Protein AF-A0A497FJN0-F1 (afdb_monomer_lite)

Foldseek 3Di:
DPPPPPPPDPDCLVVQLVVQCVVQVVPDDDDPVVSVVVSVVVSVVCCVVVCVLVVLLVVLLVVLCVVLVVADCVCVVVLSVLLSQLVCCCVPVVDQSVVSLVVSCVVVVPDPPHSSNSSNVSSSVVSVVVVVVVVVVPPDD

Radius of gyration: 19.86 Å; chains: 1; bounding box: 45×50×52 Å

Sequence (141 aa):
MAGRRKVYGSSSVPRYKAKMYDYLSRGGRIPMVLATEVVDAMGEAWGAGFFSYKDDRDDAIAKAFEDVKDVPHIYSGLAKALLMRIMKLVKRRGMTYEEAYNTVVTELDLPTGDPVRRLLASAVDKLRSTVKERGSSGSKG

pLDDT: mean 76.85, std 15.79, range [32.25, 93.38]

Secondary structure (DSSP, 8-state):
---------S--HHHHHHHHHHHHHTSS---HHHHHHHHHHHHHHHHHHHHHHHHHHHHHHHHHHHH-TTS-GGGHHHHHHHHHHHHHHHHHH---HHHHHHHHHHHTT--TT-HHHHHHHHHHHHHHHHHHHHHHTT---

Structure (mmCIF, N/CA/C/O backbone):
data_AF-A0A497FJN0-F1
#
_entry.id   AF-A0A497FJN0-F1
#
loop_
_atom_site.group_PDB
_atom_site.id
_atom_site.type_symbol
_atom_site.label_atom_id
_atom_site.label_alt_id
_atom_site.label_comp_id
_atom_site.label_asym_id
_atom_site.label_entity_id
_atom_site.label_seq_id
_atom_site.pdbx_PDB_ins_code
_atom_site.Cartn_x
_atom_site.Cartn_y
_atom_site.Cartn_z
_atom_site.occupancy
_atom_site.B_iso_or_equiv
_atom_site.auth_seq_id
_atom_site.auth_comp_id
_atom_site.auth_asym_id
_atom_site.auth_atom_id
_atom_site.pdbx_PDB_model_num
ATOM 1 N N . MET A 1 1 ? 3.694 -37.034 -19.943 1.00 39.38 1 MET A N 1
ATOM 2 C CA . MET A 1 1 ? 3.539 -35.569 -20.108 1.00 39.38 1 MET A CA 1
ATOM 3 C C . MET A 1 1 ? 3.833 -34.894 -18.774 1.00 39.38 1 MET A C 1
ATOM 5 O O . MET A 1 1 ? 2.938 -34.744 -17.954 1.00 39.38 1 MET A O 1
ATOM 9 N N . ALA A 1 2 ? 5.102 -34.573 -18.508 1.00 39.97 2 ALA A N 1
ATOM 10 C CA . ALA A 1 2 ? 5.497 -33.892 -17.278 1.00 39.97 2 ALA A CA 1
ATOM 11 C C . ALA A 1 2 ? 4.977 -32.448 -17.324 1.00 39.97 2 ALA A C 1
ATOM 13 O O . ALA A 1 2 ? 5.541 -31.584 -17.996 1.00 39.97 2 ALA A O 1
ATOM 14 N N . GLY A 1 3 ? 3.846 -32.211 -16.660 1.00 43.06 3 GLY A N 1
ATOM 15 C CA . GLY A 1 3 ? 3.284 -30.882 -16.489 1.00 43.06 3 GLY A CA 1
ATOM 16 C C . GLY A 1 3 ? 4.303 -29.997 -15.784 1.00 43.06 3 GLY A C 1
ATOM 17 O O . GLY A 1 3 ? 4.572 -30.179 -14.598 1.00 43.06 3 GLY A O 1
ATOM 18 N N . ARG A 1 4 ? 4.870 -29.033 -16.517 1.00 47.66 4 ARG A N 1
ATOM 19 C CA . ARG A 1 4 ? 5.622 -27.913 -15.947 1.00 47.66 4 ARG A CA 1
ATOM 20 C C . ARG A 1 4 ? 4.686 -27.157 -15.002 1.00 47.66 4 ARG A C 1
ATOM 22 O O . ARG A 1 4 ? 4.030 -26.201 -15.415 1.00 47.66 4 ARG A O 1
ATOM 29 N N . ARG A 1 5 ? 4.612 -27.567 -13.732 1.00 47.09 5 ARG A N 1
ATOM 30 C CA . ARG A 1 5 ? 4.126 -26.705 -12.653 1.00 47.09 5 ARG A CA 1
ATOM 31 C C . ARG A 1 5 ? 5.036 -25.481 -12.675 1.00 47.09 5 ARG A C 1
ATOM 33 O O . ARG A 1 5 ? 6.187 -25.557 -12.258 1.00 47.09 5 ARG A O 1
ATOM 40 N N . LYS A 1 6 ? 4.557 -24.375 -13.254 1.00 48.12 6 LYS A N 1
ATOM 41 C CA . LYS A 1 6 ? 5.250 -23.086 -13.194 1.00 48.12 6 LYS A CA 1
ATOM 42 C C . LYS A 1 6 ? 5.324 -22.707 -11.719 1.00 48.12 6 LYS A C 1
ATOM 44 O O . LYS A 1 6 ? 4.348 -22.223 -11.159 1.00 48.12 6 LYS A O 1
ATOM 49 N N . VAL A 1 7 ? 6.467 -22.961 -11.093 1.00 47.28 7 VAL A N 1
ATOM 50 C CA . VAL A 1 7 ? 6.788 -22.413 -9.780 1.00 47.28 7 VAL A CA 1
ATOM 51 C C . VAL A 1 7 ? 6.848 -20.900 -9.968 1.00 47.28 7 VAL A C 1
ATOM 53 O O . VAL A 1 7 ? 7.709 -20.379 -10.679 1.00 47.28 7 VAL A O 1
ATOM 56 N N . TYR A 1 8 ? 5.864 -20.187 -9.426 1.00 45.34 8 TYR A N 1
ATOM 57 C CA . TYR A 1 8 ? 5.888 -18.730 -9.381 1.00 45.34 8 TYR A 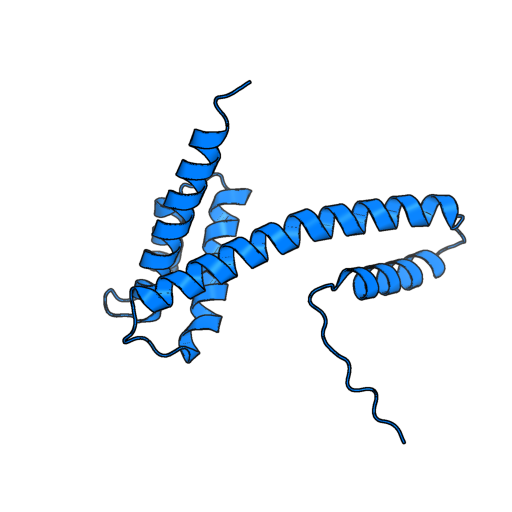CA 1
ATOM 58 C C . TYR A 1 8 ? 6.899 -18.330 -8.302 1.00 45.34 8 TYR A C 1
ATOM 60 O O . TYR A 1 8 ? 6.544 -18.175 -7.141 1.00 45.34 8 TYR A O 1
ATOM 68 N N . GLY A 1 9 ? 8.176 -18.238 -8.678 1.00 53.69 9 GLY A N 1
ATOM 69 C CA . GLY A 1 9 ? 9.204 -17.659 -7.817 1.00 53.69 9 GLY A CA 1
ATOM 70 C C . GLY A 1 9 ? 8.933 -16.175 -7.550 1.00 53.69 9 GLY A C 1
ATOM 71 O O . GLY A 1 9 ? 8.253 -15.509 -8.334 1.00 53.69 9 GLY A O 1
ATOM 72 N N . SER A 1 10 ? 9.487 -15.647 -6.457 1.00 53.38 10 SER A N 1
ATOM 73 C CA . SER A 1 10 ? 9.379 -14.231 -6.068 1.00 53.38 10 SER A CA 1
ATOM 74 C C . SER A 1 10 ? 9.966 -13.264 -7.104 1.00 53.38 10 SER A C 1
ATOM 76 O O . SER A 1 10 ? 9.599 -12.091 -7.118 1.00 53.38 10 SER A O 1
ATOM 78 N N . SER A 1 11 ? 10.835 -13.749 -7.995 1.00 57.25 11 SER A N 1
ATOM 79 C CA . SER A 1 11 ? 11.476 -12.944 -9.030 1.00 57.25 11 SER A CA 1
ATOM 80 C C . SER A 1 11 ? 10.715 -12.989 -10.358 1.00 57.25 11 SER A C 1
ATOM 82 O O . SER A 1 11 ? 10.665 -14.012 -11.044 1.00 57.25 11 SER A O 1
ATOM 84 N N . SER A 1 12 ? 10.153 -11.849 -10.765 1.00 63.34 12 SER A N 1
ATOM 85 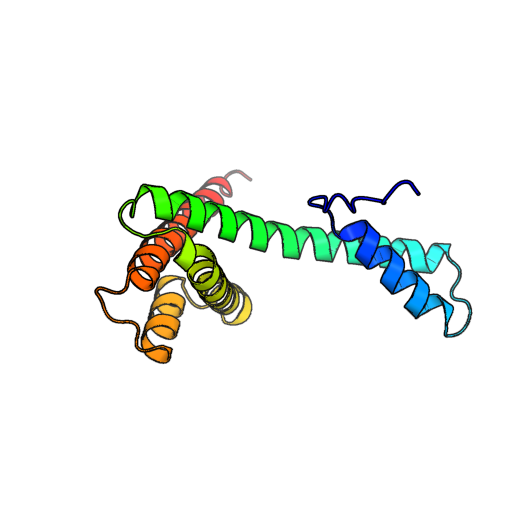C CA . SER A 1 12 ? 9.628 -11.630 -12.123 1.00 63.34 12 SER A CA 1
ATOM 86 C C . SER A 1 12 ? 10.653 -11.038 -13.091 1.00 63.34 12 SER A C 1
ATOM 88 O O . SER A 1 12 ? 10.328 -10.860 -14.266 1.00 63.34 12 SER A O 1
ATOM 90 N N . VAL A 1 13 ? 11.895 -10.817 -12.644 1.00 66.19 13 VAL A N 1
ATOM 91 C CA . VAL A 1 13 ? 12.999 -10.321 -13.482 1.00 66.19 13 VAL A CA 1
ATOM 92 C C . VAL A 1 13 ? 13.211 -11.200 -14.726 1.00 66.19 13 VAL A C 1
ATOM 94 O O . VAL A 1 13 ? 13.237 -10.645 -15.824 1.00 66.19 13 VAL A O 1
ATOM 97 N N . PRO A 1 14 ? 13.231 -12.550 -14.646 1.00 68.62 14 PRO A N 1
ATOM 98 C CA . PRO A 1 14 ? 13.397 -13.388 -15.839 1.00 68.62 14 PRO A CA 1
ATOM 99 C C . PRO A 1 14 ? 12.270 -13.217 -16.868 1.00 68.62 14 PRO A C 1
ATOM 101 O O . PRO A 1 14 ? 12.509 -13.249 -18.073 1.00 68.62 14 PRO A O 1
ATOM 104 N N . ARG A 1 15 ? 11.030 -12.994 -16.407 1.00 68.56 15 ARG A N 1
ATOM 105 C CA . ARG A 1 15 ? 9.870 -12.775 -17.291 1.00 68.56 15 ARG A CA 1
ATOM 106 C C . ARG A 1 15 ? 9.938 -11.413 -17.975 1.00 68.56 15 ARG A C 1
ATOM 108 O O . ARG A 1 15 ? 9.576 -11.301 -19.142 1.00 68.56 15 ARG A O 1
ATOM 115 N N . TYR A 1 16 ? 10.395 -10.396 -17.249 1.00 67.62 16 TYR A N 1
ATOM 116 C CA . TYR A 1 16 ? 10.559 -9.052 -17.787 1.00 67.62 16 TYR A CA 1
ATOM 117 C C . TYR A 1 16 ? 11.665 -9.011 -18.849 1.00 67.62 16 TYR A C 1
ATOM 119 O O . TYR A 1 16 ? 11.425 -8.533 -19.956 1.00 67.62 16 TYR A O 1
ATOM 127 N N . LYS A 1 17 ? 12.823 -9.624 -18.562 1.00 67.94 17 LYS A N 1
ATOM 128 C CA . LYS A 1 17 ? 13.941 -9.757 -19.511 1.00 67.94 17 LYS A CA 1
ATOM 129 C C . LYS A 1 17 ? 13.524 -10.469 -20.800 1.00 67.94 17 LYS A C 1
ATOM 131 O O . LYS A 1 17 ? 13.784 -9.965 -21.888 1.00 67.94 17 LYS A O 1
ATOM 136 N N . ALA A 1 18 ? 12.794 -11.582 -20.687 1.00 72.81 18 ALA A N 1
ATOM 137 C CA . ALA A 1 18 ? 12.280 -12.306 -21.851 1.00 72.81 18 ALA A CA 1
ATOM 138 C C . ALA A 1 18 ? 11.339 -11.448 -22.720 1.00 72.81 18 ALA A C 1
ATOM 140 O O . ALA A 1 18 ? 11.429 -11.483 -23.945 1.00 72.81 18 ALA A O 1
ATOM 141 N N . LYS A 1 19 ? 10.465 -10.640 -22.100 1.00 72.31 19 LYS A N 1
ATOM 142 C CA . LYS A 1 19 ? 9.552 -9.740 -22.823 1.00 72.31 19 LYS A CA 1
ATOM 143 C C . LYS A 1 19 ? 10.294 -8.602 -23.531 1.00 72.31 19 LYS A 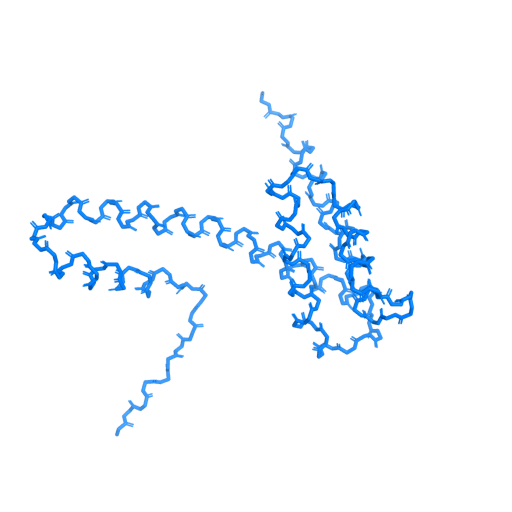C 1
ATOM 145 O O . LYS A 1 19 ? 9.938 -8.255 -24.652 1.00 72.31 19 LYS A O 1
ATOM 150 N N . MET A 1 20 ? 11.304 -8.017 -22.887 1.00 67.50 20 MET A N 1
ATOM 151 C CA . MET A 1 20 ? 12.108 -6.941 -23.482 1.00 67.50 20 MET A CA 1
ATOM 152 C C . MET A 1 20 ? 12.948 -7.434 -24.659 1.00 67.50 20 MET A C 1
ATOM 154 O O . MET A 1 20 ? 13.032 -6.746 -25.671 1.00 67.50 20 MET A O 1
ATOM 158 N N . TYR A 1 21 ? 13.485 -8.651 -24.573 1.00 66.75 21 TYR A N 1
ATOM 159 C CA . TYR A 1 21 ? 14.196 -9.283 -25.682 1.00 66.75 21 TYR A CA 1
ATOM 160 C C . TYR A 1 21 ? 13.307 -9.470 -26.924 1.00 66.75 21 TYR A C 1
ATOM 162 O O . TYR A 1 21 ? 13.691 -9.084 -28.028 1.00 66.75 21 TYR A O 1
ATOM 170 N N . ASP A 1 22 ? 12.098 -10.011 -26.752 1.00 68.50 22 ASP A N 1
ATOM 171 C CA . ASP A 1 22 ? 11.153 -10.213 -27.863 1.00 68.50 22 ASP A CA 1
ATOM 172 C C . ASP A 1 22 ? 10.707 -8.871 -28.481 1.00 68.50 22 ASP A C 1
ATOM 174 O O . ASP A 1 22 ? 10.541 -8.746 -29.691 1.00 68.50 22 ASP A O 1
ATOM 178 N N . TYR A 1 23 ? 10.588 -7.822 -27.662 1.00 67.69 23 TYR A N 1
ATOM 179 C CA . TYR A 1 23 ? 10.254 -6.479 -28.136 1.00 67.69 23 TYR A CA 1
ATOM 180 C C . TYR A 1 23 ? 11.392 -5.829 -28.944 1.00 67.69 23 TYR A C 1
ATOM 182 O O . TYR A 1 23 ? 11.152 -5.305 -30.031 1.00 67.69 23 TYR A O 1
ATOM 190 N N . LEU A 1 24 ? 12.633 -5.888 -28.450 1.00 62.16 24 LEU A N 1
ATOM 191 C CA . LEU A 1 24 ? 13.796 -5.248 -29.082 1.00 62.16 24 LEU A CA 1
ATOM 192 C C . LEU A 1 24 ? 14.295 -5.997 -30.329 1.00 62.16 24 LEU A C 1
ATOM 194 O O . LEU A 1 24 ? 14.838 -5.383 -31.244 1.00 62.16 24 LEU A O 1
ATOM 198 N N . SER A 1 25 ? 14.084 -7.312 -30.406 1.00 61.00 25 SER A N 1
ATOM 199 C CA . SER A 1 25 ? 14.509 -8.133 -31.550 1.00 61.00 25 SER A CA 1
ATOM 200 C C . SER A 1 25 ? 13.630 -7.978 -32.802 1.00 61.00 25 SER A C 1
ATOM 202 O O . SER A 1 25 ? 14.077 -8.315 -33.899 1.00 61.00 25 SER A O 1
ATOM 204 N N . ARG A 1 26 ? 12.416 -7.420 -32.677 1.00 64.56 26 ARG A N 1
ATOM 205 C CA . ARG A 1 26 ? 11.469 -7.222 -33.793 1.00 64.56 26 ARG A CA 1
ATOM 206 C C . ARG A 1 26 ? 11.736 -5.977 -34.660 1.00 64.56 26 ARG A C 1
ATOM 208 O O . ARG A 1 26 ? 11.114 -5.857 -35.709 1.00 64.56 26 ARG A O 1
ATOM 215 N N . GLY A 1 27 ? 12.636 -5.069 -34.260 1.00 54.12 27 GLY A N 1
ATOM 216 C CA . GLY A 1 27 ? 12.749 -3.711 -34.832 1.00 54.12 27 GLY A CA 1
ATOM 217 C C . GLY A 1 27 ? 14.063 -3.328 -35.532 1.00 54.12 27 GLY A C 1
ATOM 218 O O . GLY A 1 27 ? 14.288 -2.145 -35.756 1.00 54.12 27 GLY A O 1
ATOM 219 N N . GLY A 1 28 ? 14.932 -4.281 -35.881 1.00 59.75 28 GLY A N 1
ATOM 220 C CA . GLY A 1 28 ? 16.270 -3.989 -36.419 1.00 59.75 28 GLY A CA 1
ATOM 221 C C . GLY A 1 28 ? 17.344 -4.127 -35.338 1.00 59.75 28 GLY A C 1
ATOM 222 O O . GLY A 1 28 ? 17.189 -3.663 -34.214 1.00 59.75 28 GLY A O 1
ATOM 223 N N . ARG A 1 29 ? 18.399 -4.883 -35.657 1.00 59.94 29 ARG A N 1
ATOM 224 C CA . ARG A 1 29 ? 19.318 -5.492 -34.683 1.00 59.94 29 ARG A CA 1
ATOM 225 C C . ARG A 1 29 ? 20.166 -4.453 -33.947 1.00 59.94 29 ARG A C 1
ATOM 227 O O . ARG A 1 29 ? 21.262 -4.123 -34.388 1.00 59.94 29 ARG A O 1
ATOM 234 N N . ILE A 1 30 ? 19.701 -4.018 -32.781 1.00 60.00 30 ILE A N 1
ATOM 235 C CA . ILE A 1 30 ? 20.579 -3.436 -31.765 1.00 60.00 30 ILE A CA 1
ATOM 236 C C . ILE A 1 30 ? 21.503 -4.563 -31.264 1.00 60.00 30 ILE A C 1
ATOM 238 O O . ILE A 1 30 ? 21.003 -5.628 -30.888 1.00 60.00 30 ILE A O 1
ATOM 242 N N . PRO A 1 31 ? 22.837 -4.381 -31.279 1.00 63.78 31 PRO A N 1
ATOM 243 C CA . PRO A 1 31 ? 23.779 -5.370 -30.767 1.00 63.78 31 PRO A CA 1
ATOM 244 C C . PRO A 1 31 ? 23.457 -5.772 -29.324 1.00 63.78 31 PRO A C 1
ATOM 246 O O . PRO A 1 31 ? 23.245 -4.916 -28.466 1.00 63.78 31 PRO A O 1
ATOM 249 N N . MET A 1 32 ? 23.464 -7.080 -29.050 1.00 58.47 32 MET A N 1
ATOM 250 C CA . MET A 1 32 ? 23.089 -7.646 -27.746 1.00 58.47 32 MET A CA 1
ATOM 251 C C . MET A 1 32 ? 23.854 -7.029 -26.577 1.00 58.47 32 MET A C 1
ATOM 253 O O . MET A 1 32 ? 23.269 -6.836 -25.522 1.00 58.47 32 MET A O 1
ATOM 257 N N . VAL A 1 33 ? 25.127 -6.680 -26.759 1.00 64.06 33 VAL A N 1
ATOM 258 C CA . VAL A 1 33 ? 25.948 -6.074 -25.700 1.00 64.06 33 VAL A CA 1
ATOM 259 C C . VAL A 1 33 ? 25.344 -4.746 -25.224 1.00 64.06 33 VAL A C 1
ATOM 261 O O . VAL A 1 33 ? 25.193 -4.541 -24.028 1.00 64.06 33 VAL A O 1
ATOM 264 N N . LEU A 1 34 ? 24.864 -3.912 -26.153 1.00 65.00 34 LEU A N 1
ATOM 265 C CA . LEU A 1 34 ? 24.209 -2.638 -25.834 1.00 65.00 34 LEU A CA 1
ATOM 266 C C . LEU A 1 34 ? 22.803 -2.840 -25.250 1.00 65.00 34 LEU A C 1
ATOM 268 O O . LEU A 1 34 ? 22.373 -2.099 -24.372 1.00 65.00 34 LEU A O 1
ATOM 272 N N . ALA A 1 35 ? 22.073 -3.854 -25.722 1.00 63.44 35 ALA A N 1
ATOM 273 C CA . ALA A 1 35 ? 20.734 -4.148 -25.219 1.00 63.44 35 ALA A CA 1
ATOM 274 C C . ALA A 1 35 ? 20.753 -4.786 -23.819 1.00 63.44 35 ALA A C 1
ATOM 276 O O . ALA A 1 35 ? 19.844 -4.544 -23.031 1.00 63.44 35 ALA A O 1
ATOM 277 N N . THR A 1 36 ? 21.765 -5.596 -23.498 1.00 69.88 36 THR A N 1
ATOM 278 C CA . THR A 1 36 ? 21.814 -6.359 -22.240 1.00 69.88 36 THR A CA 1
ATOM 279 C C . THR A 1 36 ? 22.083 -5.444 -21.053 1.00 69.88 36 THR A C 1
ATOM 281 O O . THR A 1 36 ? 21.368 -5.547 -20.064 1.00 69.88 36 THR A O 1
ATOM 284 N N . GLU A 1 37 ? 23.003 -4.483 -21.179 1.00 70.44 37 GLU A N 1
ATOM 285 C CA . GLU A 1 37 ? 23.270 -3.493 -20.124 1.00 70.44 37 GLU A CA 1
ATOM 286 C C . GLU A 1 37 ? 22.030 -2.646 -19.811 1.00 70.44 37 GLU A C 1
ATOM 288 O O . GLU A 1 37 ? 21.674 -2.447 -18.649 1.00 70.44 37 GLU A O 1
ATOM 293 N N . VAL A 1 38 ? 21.303 -2.213 -20.846 1.00 69.00 38 VAL A N 1
ATOM 294 C CA . VAL A 1 38 ? 20.050 -1.466 -20.673 1.00 69.00 38 VAL A CA 1
ATOM 295 C C . VAL A 1 38 ? 18.972 -2.346 -20.039 1.00 69.00 38 VAL A C 1
ATOM 297 O O . VAL A 1 38 ? 18.259 -1.900 -19.143 1.00 69.00 38 VAL A O 1
ATOM 300 N N . VAL A 1 39 ? 18.847 -3.608 -20.459 1.00 71.00 39 VAL A N 1
ATOM 301 C CA . VAL A 1 39 ? 17.875 -4.556 -19.891 1.00 71.00 39 VAL A CA 1
ATOM 302 C C . VAL A 1 39 ? 18.200 -4.908 -18.437 1.00 71.00 39 VAL A C 1
ATOM 304 O O . VAL A 1 39 ? 17.276 -5.068 -17.636 1.00 71.00 39 VAL A O 1
ATOM 307 N N . ASP A 1 40 ? 19.477 -5.005 -18.081 1.00 75.19 40 ASP A N 1
ATOM 308 C CA . ASP A 1 40 ? 19.927 -5.231 -16.711 1.00 75.19 40 ASP A CA 1
ATOM 309 C C . ASP A 1 40 ? 19.634 -4.012 -15.839 1.00 75.19 40 ASP A C 1
ATOM 311 O O . ASP A 1 40 ? 18.942 -4.160 -14.832 1.00 75.19 40 ASP A O 1
ATOM 315 N N . ALA A 1 41 ? 19.989 -2.806 -16.290 1.00 72.88 41 ALA A N 1
ATOM 316 C CA . ALA A 1 41 ? 19.655 -1.563 -15.596 1.00 72.88 41 ALA A CA 1
ATOM 317 C C . ALA A 1 41 ? 18.133 -1.383 -15.419 1.00 72.88 41 ALA A C 1
ATOM 319 O O . ALA A 1 41 ? 17.655 -1.008 -14.347 1.00 72.88 41 ALA A O 1
ATOM 320 N N . MET A 1 42 ? 17.333 -1.709 -16.442 1.00 71.25 42 MET A N 1
ATOM 321 C CA . MET A 1 42 ? 15.868 -1.712 -16.341 1.00 71.25 42 MET A CA 1
ATOM 322 C C . MET A 1 42 ? 15.358 -2.767 -15.351 1.00 71.25 42 MET A C 1
ATOM 324 O O . MET A 1 42 ? 14.397 -2.512 -14.625 1.00 71.25 42 MET A O 1
ATOM 328 N N . GLY A 1 43 ? 15.973 -3.952 -15.326 1.00 72.31 43 GLY A N 1
ATOM 329 C CA . GLY A 1 43 ? 15.637 -5.033 -14.404 1.00 72.31 43 GLY A CA 1
ATOM 330 C C . GLY A 1 43 ? 15.949 -4.683 -12.950 1.00 72.31 43 GLY A C 1
ATOM 331 O O . GLY A 1 43 ? 15.132 -4.964 -12.073 1.00 72.31 43 GLY A O 1
ATOM 332 N N . GLU A 1 44 ? 17.081 -4.029 -12.704 1.00 75.50 44 GLU A N 1
ATOM 333 C CA . GLU A 1 44 ? 17.498 -3.537 -11.391 1.00 75.50 44 GLU A CA 1
ATOM 334 C C . GLU A 1 44 ? 16.612 -2.390 -10.908 1.00 75.50 44 GLU A C 1
ATOM 336 O O . GLU A 1 44 ? 16.087 -2.457 -9.797 1.00 75.50 44 GLU A O 1
ATOM 341 N N . ALA A 1 45 ? 16.351 -1.386 -11.754 1.00 72.44 45 ALA A N 1
ATOM 342 C CA . ALA A 1 45 ? 15.450 -0.284 -11.422 1.00 72.44 45 ALA A CA 1
ATOM 343 C C . ALA A 1 45 ? 14.026 -0.784 -11.125 1.00 72.44 45 ALA A C 1
ATOM 345 O O . ALA A 1 45 ? 13.387 -0.351 -10.159 1.00 72.44 45 ALA A O 1
ATOM 346 N N . TRP A 1 46 ? 13.534 -1.738 -11.924 1.00 69.25 46 TRP A N 1
ATOM 347 C CA . TRP A 1 46 ? 12.254 -2.394 -11.680 1.00 69.25 46 TRP A CA 1
ATOM 348 C C . TRP A 1 46 ? 12.274 -3.183 -10.368 1.00 69.25 46 TRP A C 1
ATOM 350 O O . TRP A 1 46 ? 11.345 -3.049 -9.574 1.00 69.25 46 TRP A O 1
ATOM 360 N N . GLY A 1 47 ? 13.330 -3.959 -10.110 1.00 69.31 47 GLY A N 1
ATOM 361 C CA . GLY A 1 47 ? 13.498 -4.720 -8.876 1.00 69.31 47 GLY A CA 1
ATOM 362 C C . GLY A 1 47 ? 13.490 -3.816 -7.643 1.00 69.31 47 GLY A C 1
ATOM 363 O O . GLY A 1 47 ? 12.648 -3.985 -6.764 1.00 69.31 47 GLY A O 1
ATOM 364 N N . ALA A 1 48 ? 14.354 -2.804 -7.608 1.00 73.00 48 ALA A N 1
ATOM 365 C CA . ALA A 1 48 ? 14.456 -1.868 -6.492 1.00 73.00 48 ALA A CA 1
ATOM 366 C C . ALA A 1 48 ? 13.126 -1.140 -6.218 1.00 73.00 48 ALA A C 1
ATOM 368 O O . ALA A 1 48 ? 12.679 -1.039 -5.071 1.00 73.00 48 ALA A O 1
ATOM 369 N N . GLY A 1 49 ? 12.444 -0.671 -7.268 1.00 69.38 49 GLY A N 1
ATOM 370 C CA . GLY A 1 49 ? 11.165 0.027 -7.133 1.00 69.38 49 GLY A CA 1
ATOM 371 C C . GLY A 1 49 ? 9.998 -0.885 -6.740 1.00 69.38 49 GLY A C 1
ATOM 372 O O . GLY A 1 49 ? 9.180 -0.515 -5.896 1.00 69.38 49 GLY A O 1
ATOM 373 N N . PHE A 1 50 ? 9.901 -2.070 -7.344 1.00 72.69 50 PHE A N 1
ATOM 374 C CA . PHE A 1 50 ? 8.789 -2.994 -7.128 1.00 72.69 50 PHE A CA 1
ATOM 375 C C . PHE A 1 50 ? 8.891 -3.726 -5.791 1.00 72.69 50 PHE A C 1
ATOM 377 O O . PHE A 1 50 ? 7.891 -3.798 -5.077 1.00 72.69 50 PHE A O 1
ATOM 384 N N . PHE A 1 51 ? 10.071 -4.250 -5.441 1.00 71.56 51 PHE A N 1
ATOM 385 C CA . PHE A 1 51 ? 10.250 -5.008 -4.201 1.00 71.56 51 PHE A CA 1
ATOM 386 C C . PHE A 1 51 ? 10.134 -4.110 -2.975 1.00 71.56 51 PHE A C 1
ATOM 388 O O . PHE A 1 51 ? 9.355 -4.438 -2.092 1.00 71.56 51 PHE A O 1
ATOM 395 N N . SER A 1 52 ? 10.730 -2.910 -2.979 1.00 71.25 52 SER A N 1
ATOM 396 C CA . SER A 1 52 ? 10.550 -1.965 -1.861 1.00 71.25 52 SER A CA 1
ATOM 397 C C . SER A 1 52 ? 9.077 -1.657 -1.582 1.00 71.25 52 SER A C 1
ATOM 399 O O . SER A 1 52 ? 8.642 -1.599 -0.439 1.00 71.25 52 SER A O 1
ATOM 401 N N . TYR A 1 53 ? 8.274 -1.498 -2.633 1.00 75.12 53 TYR A N 1
ATOM 402 C CA . TYR A 1 53 ? 6.849 -1.227 -2.500 1.00 75.12 53 TYR A CA 1
ATOM 403 C C . TYR A 1 53 ? 6.031 -2.456 -2.088 1.00 75.12 53 TYR A C 1
ATOM 405 O O . TYR A 1 53 ? 5.063 -2.338 -1.338 1.00 75.12 53 TYR A O 1
ATOM 413 N N . LYS A 1 54 ? 6.393 -3.630 -2.608 1.00 80.50 54 LYS A N 1
ATOM 414 C CA . LYS A 1 54 ? 5.738 -4.895 -2.291 1.00 80.50 54 LYS A CA 1
ATOM 415 C C . LYS A 1 54 ? 5.993 -5.299 -0.842 1.00 80.50 54 LYS A C 1
ATOM 417 O O . LYS A 1 54 ? 5.032 -5.647 -0.161 1.00 80.50 54 LYS A O 1
ATOM 422 N N . ASP A 1 55 ? 7.246 -5.249 -0.417 1.00 84.94 55 ASP A N 1
ATOM 423 C CA . ASP A 1 55 ? 7.691 -5.739 0.882 1.00 84.94 55 ASP A CA 1
ATOM 424 C C . ASP A 1 55 ? 7.141 -4.833 1.988 1.00 84.94 55 ASP A C 1
ATOM 426 O O . ASP A 1 55 ? 6.435 -5.322 2.866 1.00 84.94 55 ASP A O 1
ATOM 430 N N . ASP A 1 56 ? 7.287 -3.505 1.855 1.00 85.31 56 ASP A N 1
ATOM 431 C CA . ASP A 1 56 ? 6.720 -2.543 2.814 1.00 85.31 56 ASP A CA 1
ATOM 432 C C . ASP A 1 56 ? 5.188 -2.716 2.956 1.00 85.31 56 ASP A C 1
ATOM 434 O O . ASP A 1 56 ? 4.645 -2.658 4.059 1.00 85.31 56 ASP A O 1
ATOM 438 N N . ARG A 1 57 ? 4.469 -2.970 1.851 1.00 89.62 57 ARG A N 1
ATOM 439 C CA . ARG A 1 57 ? 3.017 -3.222 1.868 1.00 89.62 57 ARG A CA 1
ATOM 440 C C . ARG A 1 57 ? 2.669 -4.547 2.543 1.00 89.62 57 ARG A C 1
ATOM 442 O O . ARG A 1 57 ? 1.718 -4.602 3.323 1.00 89.62 57 ARG A O 1
ATOM 449 N N . ASP A 1 58 ? 3.338 -5.628 2.149 1.00 87.81 58 ASP A N 1
ATOM 450 C CA . ASP A 1 58 ? 3.029 -6.969 2.641 1.00 87.81 58 ASP A CA 1
ATOM 451 C C . ASP A 1 58 ? 3.335 -7.080 4.141 1.00 87.81 58 ASP A C 1
ATOM 453 O O . ASP A 1 58 ? 2.489 -7.596 4.872 1.00 87.81 58 ASP A O 1
ATOM 457 N N . ASP A 1 59 ? 4.438 -6.487 4.602 1.00 88.94 59 ASP A N 1
ATOM 458 C CA . ASP A 1 59 ? 4.815 -6.428 6.016 1.00 88.94 59 ASP A CA 1
ATOM 459 C C . ASP A 1 59 ? 3.858 -5.563 6.841 1.00 88.94 59 ASP A C 1
ATOM 461 O O . ASP A 1 59 ? 3.417 -5.980 7.914 1.00 88.94 59 ASP A O 1
ATOM 465 N N . ALA A 1 60 ? 3.496 -4.371 6.352 1.00 90.56 60 ALA A N 1
ATOM 466 C CA . ALA A 1 60 ? 2.575 -3.484 7.065 1.00 90.56 60 ALA A CA 1
ATOM 467 C C . ALA A 1 60 ? 1.195 -4.129 7.256 1.00 90.56 60 ALA A C 1
ATOM 469 O O . ALA A 1 60 ? 0.617 -4.049 8.337 1.00 90.56 60 ALA A O 1
ATOM 470 N N . ILE A 1 61 ? 0.683 -4.813 6.227 1.00 90.75 61 ILE A N 1
ATOM 471 C CA . ILE A 1 61 ? -0.601 -5.518 6.307 1.00 90.75 61 ILE A CA 1
ATOM 472 C C . ILE A 1 61 ? -0.505 -6.760 7.196 1.00 90.75 61 ILE A C 1
ATOM 474 O O . ILE A 1 61 ? -1.429 -7.010 7.964 1.00 90.75 61 ILE A O 1
ATOM 478 N N . ALA A 1 62 ? 0.582 -7.533 7.115 1.00 89.00 62 ALA A N 1
ATOM 479 C CA . ALA A 1 62 ? 0.775 -8.696 7.981 1.00 89.00 62 ALA A CA 1
ATOM 480 C C . ALA A 1 62 ? 0.766 -8.291 9.463 1.00 89.00 62 ALA A C 1
ATOM 482 O O . ALA A 1 62 ? 0.013 -8.867 10.243 1.00 89.00 62 ALA A O 1
ATOM 483 N N . LYS A 1 63 ? 1.503 -7.230 9.817 1.00 89.12 63 LYS A N 1
ATOM 484 C CA . LYS A 1 63 ? 1.505 -6.662 11.173 1.00 89.12 63 LYS A CA 1
ATOM 485 C C . LYS A 1 63 ? 0.142 -6.100 11.574 1.00 89.12 63 LYS A C 1
ATOM 487 O O . LYS A 1 63 ? -0.263 -6.254 12.718 1.00 89.12 63 LYS A O 1
ATOM 492 N N . ALA A 1 64 ? -0.600 -5.498 10.645 1.00 90.19 64 ALA A N 1
ATOM 493 C CA . ALA A 1 64 ? -1.936 -4.989 10.946 1.00 90.19 64 ALA A CA 1
ATOM 494 C C . ALA A 1 64 ? -2.931 -6.096 11.334 1.00 90.19 64 ALA A C 1
ATOM 496 O O . ALA A 1 64 ? -3.806 -5.874 12.168 1.00 90.19 64 ALA A O 1
ATOM 497 N N . PHE A 1 65 ? -2.782 -7.307 10.789 1.00 89.88 65 PHE A N 1
ATOM 498 C CA . PHE A 1 65 ? -3.588 -8.456 11.216 1.00 89.88 65 PHE A CA 1
ATOM 499 C C . PHE A 1 65 ? -3.259 -8.936 12.638 1.00 89.88 65 PHE A C 1
ATOM 501 O O . PHE A 1 65 ? -4.107 -9.563 13.271 1.00 89.88 65 PHE A O 1
ATOM 508 N N . GLU A 1 66 ? -2.072 -8.634 13.169 1.00 89.88 66 GLU A N 1
ATOM 509 C CA . GLU A 1 66 ? -1.735 -8.927 14.569 1.00 89.88 66 GLU A CA 1
ATOM 510 C C . GLU A 1 66 ? -2.478 -7.995 15.536 1.00 89.88 66 GLU A C 1
ATOM 512 O O . GLU A 1 66 ? -2.896 -8.438 16.609 1.00 89.88 66 GLU A O 1
ATOM 517 N N . ASP A 1 67 ? -2.683 -6.736 15.132 1.00 87.38 67 ASP A N 1
ATOM 518 C CA . ASP A 1 67 ? -3.409 -5.717 15.901 1.00 87.38 67 ASP A CA 1
ATOM 519 C C . ASP A 1 67 ? -4.939 -5.883 15.774 1.00 87.38 67 ASP A C 1
ATOM 521 O O . ASP A 1 67 ? -5.687 -5.584 16.706 1.00 87.38 67 ASP A O 1
ATOM 525 N N . VAL A 1 68 ? -5.420 -6.382 14.628 1.00 87.12 68 VAL A N 1
ATOM 526 C CA . VAL A 1 68 ? -6.851 -6.500 14.295 1.00 87.12 68 VAL A CA 1
ATOM 527 C C . VAL A 1 68 ? -7.231 -7.960 14.004 1.00 87.12 68 VAL A C 1
ATOM 529 O O . VAL A 1 68 ? -7.629 -8.324 12.896 1.00 87.12 68 VAL A O 1
ATOM 532 N N . LYS A 1 69 ? -7.087 -8.818 15.023 1.00 87.62 69 LYS A N 1
ATOM 533 C CA . LYS A 1 69 ? -7.252 -10.285 14.916 1.00 87.62 69 LYS A CA 1
ATOM 534 C C . LYS A 1 69 ? -8.669 -10.744 14.566 1.00 87.62 69 LYS A C 1
ATOM 536 O O . LYS A 1 69 ? -8.853 -11.868 14.112 1.00 87.62 69 LYS A O 1
ATOM 541 N N . ASP A 1 70 ? -9.665 -9.899 14.808 1.00 88.69 70 ASP A N 1
ATOM 542 C CA . ASP A 1 70 ? -11.072 -10.176 14.525 1.00 88.69 70 ASP A CA 1
ATOM 543 C C . ASP A 1 70 ? -11.429 -10.026 13.039 1.00 88.69 70 ASP A C 1
ATOM 545 O O . ASP A 1 70 ? -12.491 -10.479 12.612 1.00 88.69 70 ASP A O 1
ATOM 549 N N . VAL A 1 71 ? -10.550 -9.424 12.231 1.00 87.75 71 VAL A N 1
ATOM 550 C CA . VAL A 1 71 ? -10.816 -9.191 10.811 1.00 87.75 71 VAL A CA 1
ATOM 551 C C . VAL A 1 71 ? -10.389 -10.392 9.957 1.00 87.75 71 VAL A C 1
ATOM 553 O O . VAL A 1 71 ? -9.212 -10.759 9.942 1.00 87.75 71 VAL A O 1
ATOM 556 N N . PRO A 1 72 ? -11.302 -10.976 9.156 1.00 88.56 72 PRO A N 1
ATOM 557 C CA . PRO A 1 72 ? -10.961 -12.084 8.274 1.00 88.56 72 PRO A CA 1
ATOM 558 C C . PRO A 1 72 ? -9.943 -11.703 7.188 1.00 88.56 72 PRO A C 1
ATOM 560 O O . PRO A 1 72 ? -10.041 -10.657 6.542 1.00 88.56 72 PRO A O 1
ATOM 563 N N . HIS A 1 73 ? -9.021 -12.617 6.874 1.00 89.06 73 HIS A N 1
ATOM 564 C CA . HIS A 1 73 ? -7.993 -12.403 5.845 1.00 89.06 73 HIS A CA 1
ATOM 565 C C . HIS A 1 73 ? -8.531 -12.220 4.416 1.00 89.06 73 HIS A C 1
ATOM 567 O O . HIS A 1 73 ? -7.773 -11.802 3.537 1.00 89.06 73 HIS A O 1
ATOM 573 N N . ILE A 1 74 ? -9.821 -12.468 4.159 1.00 89.94 74 ILE A N 1
ATOM 574 C CA . ILE A 1 74 ? -10.454 -12.175 2.862 1.00 89.94 74 ILE A CA 1
ATOM 575 C C . ILE A 1 74 ? -10.314 -10.691 2.481 1.00 89.94 74 ILE A C 1
ATOM 577 O O . ILE A 1 74 ? -10.130 -10.363 1.311 1.00 89.94 74 ILE A O 1
ATOM 581 N N . TYR A 1 75 ? -10.285 -9.798 3.477 1.00 89.81 75 TYR A N 1
ATOM 582 C CA . TYR A 1 75 ? -10.122 -8.358 3.277 1.00 89.81 75 TYR A CA 1
ATOM 583 C C . TYR A 1 75 ? -8.681 -7.941 2.959 1.00 89.81 75 TYR A C 1
ATOM 585 O O . TYR A 1 75 ? -8.448 -6.804 2.547 1.00 89.81 75 TYR A O 1
ATOM 593 N N . SER A 1 76 ? -7.707 -8.852 3.079 1.00 86.88 76 SER A N 1
ATOM 594 C CA . SER A 1 76 ? -6.289 -8.553 2.838 1.00 86.88 76 SER A CA 1
ATOM 595 C C . SER A 1 76 ? -6.025 -8.030 1.426 1.00 86.88 76 SER A C 1
ATOM 597 O O . SER A 1 76 ? -5.229 -7.111 1.257 1.00 86.88 76 SER A O 1
ATOM 599 N N . GLY A 1 77 ? -6.705 -8.572 0.410 1.00 88.31 77 GLY A N 1
ATOM 600 C CA . GLY A 1 77 ? -6.540 -8.136 -0.977 1.00 88.31 77 GLY A CA 1
ATOM 601 C C . GLY A 1 77 ? -6.982 -6.687 -1.182 1.00 88.31 77 GLY A C 1
ATOM 602 O O . GLY A 1 77 ? -6.257 -5.896 -1.788 1.00 88.31 77 GLY A O 1
ATOM 603 N N . LEU A 1 78 ? -8.136 -6.328 -0.615 1.00 90.81 78 LEU A N 1
ATOM 604 C CA . LEU A 1 78 ? -8.683 -4.977 -0.691 1.00 90.81 78 LEU A CA 1
ATOM 605 C C . LEU A 1 78 ? -7.823 -3.988 0.109 1.00 90.81 78 LEU A C 1
ATOM 607 O O . LEU A 1 78 ? -7.420 -2.956 -0.423 1.00 90.81 78 LEU A O 1
ATOM 611 N N . ALA A 1 79 ? -7.467 -4.336 1.349 1.00 91.12 79 ALA A N 1
ATOM 612 C CA . ALA A 1 79 ? -6.611 -3.508 2.193 1.00 91.12 79 ALA A CA 1
ATOM 613 C C . ALA A 1 79 ? -5.239 -3.270 1.538 1.00 91.12 79 ALA A C 1
ATOM 615 O O . ALA A 1 79 ? -4.767 -2.138 1.489 1.00 91.12 79 ALA A O 1
ATOM 616 N N . LYS A 1 80 ? -4.634 -4.297 0.923 1.00 91.62 80 LYS A N 1
ATOM 617 C CA . LYS A 1 80 ? -3.400 -4.149 0.135 1.00 91.62 80 LYS A CA 1
ATOM 618 C C . LYS A 1 80 ? -3.581 -3.191 -1.040 1.00 91.62 80 LYS A C 1
ATOM 620 O O . LYS A 1 80 ? -2.710 -2.356 -1.265 1.00 91.62 80 LYS A O 1
ATOM 625 N N . ALA A 1 81 ? -4.680 -3.288 -1.788 1.00 90.75 81 ALA A N 1
ATOM 626 C CA . ALA A 1 81 ? -4.954 -2.394 -2.914 1.00 90.75 81 ALA A CA 1
ATOM 627 C C . ALA A 1 81 ? -5.090 -0.924 -2.482 1.00 90.75 81 ALA A C 1
ATOM 629 O O . ALA A 1 81 ? -4.532 -0.029 -3.122 1.00 90.75 81 ALA A O 1
ATOM 630 N N . LEU A 1 82 ? -5.776 -0.678 -1.368 1.00 92.75 82 LEU A N 1
ATOM 631 C CA . LEU A 1 82 ? -5.957 0.664 -0.821 1.00 92.75 82 LEU A CA 1
ATOM 632 C C . LEU A 1 82 ? -4.673 1.212 -0.190 1.00 92.75 82 LEU A C 1
ATOM 634 O O . LEU A 1 82 ? -4.315 2.361 -0.444 1.00 92.75 82 LEU A O 1
ATOM 638 N N . LEU A 1 83 ? -3.908 0.384 0.523 1.00 92.56 83 LEU A N 1
ATOM 639 C CA . LEU A 1 83 ? -2.601 0.767 1.058 1.00 92.56 83 LEU A CA 1
ATOM 640 C C . LEU A 1 83 ? -1.624 1.132 -0.065 1.00 92.56 83 LEU A C 1
ATOM 642 O O . LEU A 1 83 ? -0.909 2.127 0.021 1.00 92.56 83 LEU A O 1
ATOM 646 N N . MET A 1 84 ? -1.657 0.385 -1.171 1.00 91.44 84 MET A N 1
ATOM 647 C CA . MET A 1 84 ? -0.908 0.721 -2.377 1.00 91.44 84 MET A CA 1
ATOM 648 C C . MET A 1 84 ? -1.274 2.123 -2.896 1.00 91.44 84 MET A C 1
ATOM 650 O O . MET A 1 84 ? -0.390 2.940 -3.191 1.00 91.44 84 MET A O 1
ATOM 654 N N . ARG A 1 85 ? -2.568 2.451 -2.966 1.00 91.50 85 ARG A N 1
ATOM 655 C CA . ARG A 1 85 ? -3.020 3.795 -3.353 1.00 91.50 85 ARG A CA 1
ATOM 656 C C . ARG A 1 85 ? -2.467 4.871 -2.411 1.00 91.50 85 ARG A C 1
ATOM 658 O O . ARG A 1 85 ? -1.937 5.863 -2.907 1.00 91.50 85 ARG A O 1
ATOM 665 N N . ILE A 1 86 ? -2.512 4.649 -1.097 1.00 92.19 86 ILE A N 1
ATOM 666 C CA . ILE A 1 86 ? -1.968 5.565 -0.078 1.00 92.19 86 ILE A CA 1
ATOM 667 C C . ILE A 1 86 ? -0.463 5.780 -0.288 1.00 92.19 86 ILE A C 1
ATOM 669 O O . ILE A 1 86 ?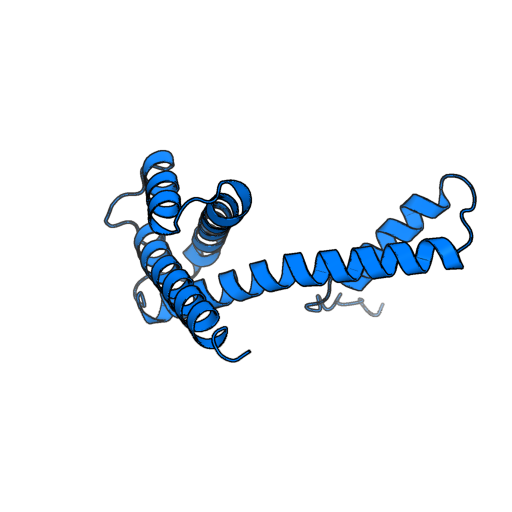 -0.016 6.911 -0.471 1.00 92.19 86 ILE A O 1
ATOM 673 N N . MET A 1 87 ? 0.323 4.703 -0.378 1.00 90.00 87 MET A N 1
ATOM 674 C CA . MET A 1 87 ? 1.771 4.778 -0.616 1.00 90.00 87 MET A CA 1
ATOM 675 C C . MET A 1 87 ? 2.111 5.506 -1.928 1.00 90.00 87 MET A C 1
ATOM 677 O O . MET A 1 87 ? 3.120 6.206 -2.017 1.00 90.00 87 MET A O 1
ATOM 681 N N . LYS A 1 88 ? 1.271 5.365 -2.963 1.00 90.12 88 LYS A N 1
ATOM 682 C CA . LYS A 1 88 ? 1.432 6.083 -4.235 1.00 90.12 88 LYS A CA 1
ATOM 683 C C . LYS A 1 88 ? 1.186 7.586 -4.076 1.00 90.12 88 LYS A C 1
ATOM 685 O O . LYS A 1 88 ? 1.916 8.360 -4.692 1.00 90.12 88 LYS A O 1
ATOM 690 N N . LEU A 1 89 ? 0.188 7.996 -3.290 1.00 89.62 89 LEU A N 1
ATOM 691 C CA . LEU A 1 89 ? -0.083 9.409 -3.000 1.00 89.62 89 LEU A CA 1
ATOM 692 C C . LEU A 1 89 ? 1.090 10.046 -2.249 1.00 89.62 89 LEU A C 1
ATOM 694 O O . LEU A 1 89 ? 1.568 11.094 -2.672 1.00 89.62 89 LEU A O 1
ATOM 698 N N . VAL A 1 90 ? 1.630 9.360 -1.240 1.00 89.19 90 VAL A N 1
ATOM 699 C CA . VAL A 1 90 ? 2.825 9.810 -0.508 1.00 89.19 90 VAL A CA 1
ATOM 700 C C . VAL A 1 90 ? 4.019 9.968 -1.454 1.00 89.19 90 VAL A C 1
ATOM 702 O O . VAL A 1 90 ? 4.589 11.050 -1.561 1.00 89.19 90 VAL A O 1
ATOM 705 N N . LYS A 1 91 ? 4.357 8.925 -2.228 1.00 85.81 91 LYS A N 1
ATOM 706 C CA . LYS A 1 91 ? 5.535 8.949 -3.115 1.00 85.81 91 LYS A CA 1
ATOM 707 C C . LYS A 1 91 ? 5.424 9.942 -4.279 1.00 85.81 91 LYS A C 1
ATOM 709 O O . LYS A 1 91 ? 6.439 10.489 -4.688 1.00 85.81 91 LYS A O 1
ATOM 714 N N . ARG A 1 92 ? 4.235 10.133 -4.871 1.00 86.75 92 ARG A N 1
ATOM 715 C CA . ARG A 1 92 ? 4.072 10.966 -6.084 1.00 86.75 92 ARG A CA 1
ATOM 716 C C . ARG A 1 92 ? 3.603 12.389 -5.819 1.00 86.75 92 ARG A C 1
ATOM 718 O O . ARG A 1 92 ? 3.910 13.260 -6.622 1.00 86.75 92 ARG A O 1
ATOM 725 N N . ARG A 1 93 ? 2.804 12.606 -4.775 1.00 85.56 93 ARG A N 1
ATOM 726 C CA . ARG A 1 93 ? 2.240 13.922 -4.444 1.00 85.56 93 ARG A CA 1
ATOM 727 C C . ARG A 1 93 ? 2.899 14.557 -3.220 1.00 85.56 93 ARG A C 1
ATOM 729 O O . ARG A 1 93 ? 2.543 15.678 -2.891 1.00 85.56 93 ARG A O 1
ATOM 736 N N . GLY A 1 94 ? 3.827 13.863 -2.554 1.00 85.00 94 GLY A N 1
ATOM 737 C CA . GLY A 1 94 ? 4.522 14.380 -1.371 1.00 85.00 94 GLY A CA 1
ATOM 738 C C . GLY A 1 94 ? 3.623 14.547 -0.145 1.00 85.00 94 GLY A C 1
ATOM 739 O O . GLY A 1 94 ? 3.996 15.251 0.784 1.00 85.00 94 GLY A O 1
ATOM 740 N N . MET A 1 95 ? 2.440 13.924 -0.148 1.00 89.25 95 MET A N 1
ATOM 741 C CA . MET A 1 95 ? 1.499 13.967 0.973 1.00 89.25 95 MET A CA 1
ATOM 742 C C . MET A 1 95 ? 2.057 13.209 2.175 1.00 89.25 95 MET A C 1
ATOM 744 O O . MET A 1 95 ? 2.793 12.230 2.020 1.00 89.25 95 MET A O 1
ATOM 748 N N . THR A 1 96 ? 1.639 13.595 3.376 1.00 91.50 96 THR A N 1
ATOM 749 C CA . THR A 1 96 ? 1.881 12.768 4.559 1.00 91.50 96 THR A CA 1
ATOM 750 C C . THR A 1 96 ? 1.009 11.508 4.524 1.00 91.50 96 THR A C 1
ATOM 752 O O . THR A 1 96 ? -0.030 11.450 3.862 1.00 91.50 96 THR A O 1
ATOM 755 N N . TYR A 1 97 ? 1.424 10.466 5.249 1.00 89.31 97 TYR A N 1
ATOM 756 C CA . TYR A 1 97 ? 0.648 9.225 5.342 1.00 89.31 97 TYR A CA 1
ATOM 757 C C . TYR A 1 97 ? -0.757 9.436 5.934 1.00 89.31 97 TYR A C 1
ATOM 759 O O . TYR A 1 97 ? -1.691 8.768 5.499 1.00 89.31 97 TYR A O 1
ATOM 767 N N . GLU A 1 98 ? -0.923 10.377 6.870 1.00 90.50 98 GLU A N 1
ATOM 768 C CA . GLU A 1 98 ? -2.231 10.740 7.441 1.00 90.50 98 GLU A CA 1
ATOM 769 C C . GLU A 1 98 ? -3.139 11.411 6.414 1.00 90.50 98 GLU A C 1
ATOM 771 O O . GLU A 1 98 ? -4.286 11.005 6.245 1.00 90.50 98 GLU A O 1
ATOM 776 N N . GLU A 1 99 ? -2.627 12.403 5.686 1.00 89.94 99 GLU A N 1
ATOM 777 C CA . GLU A 1 99 ? -3.385 13.088 4.636 1.00 89.94 99 GLU A CA 1
ATOM 778 C C . GLU A 1 99 ? -3.802 12.119 3.529 1.00 89.94 99 GLU A C 1
ATOM 780 O O . GLU A 1 99 ? -4.956 12.118 3.094 1.00 89.94 99 GLU A O 1
ATOM 785 N N . ALA A 1 100 ? -2.881 11.253 3.095 1.00 91.75 100 ALA A N 1
ATOM 786 C CA . ALA A 1 100 ? -3.153 10.251 2.074 1.00 91.75 100 ALA A CA 1
ATOM 787 C C . ALA A 1 100 ? -4.187 9.216 2.548 1.00 91.75 100 ALA A C 1
ATOM 789 O O . ALA A 1 100 ? -5.066 8.837 1.773 1.00 91.75 100 ALA A O 1
ATOM 790 N N . TYR A 1 101 ? -4.122 8.787 3.812 1.00 93.38 101 TYR A N 1
ATOM 791 C CA . TYR A 1 101 ? -5.128 7.916 4.418 1.00 93.38 101 TYR A CA 1
ATOM 792 C C . TYR A 1 101 ? -6.501 8.594 4.472 1.00 93.38 101 TYR A C 1
ATOM 794 O O . TYR A 1 101 ? -7.470 8.036 3.959 1.00 93.38 101 TYR A O 1
ATOM 802 N N . ASN A 1 102 ? -6.579 9.818 5.000 1.00 92.62 102 ASN A N 1
ATOM 803 C CA . ASN A 1 102 ? -7.830 10.570 5.108 1.00 92.62 102 ASN A CA 1
ATOM 804 C C . ASN A 1 102 ? -8.458 10.830 3.735 1.00 92.62 102 ASN A C 1
ATOM 806 O O . ASN A 1 102 ? -9.670 10.692 3.580 1.00 92.62 102 ASN A O 1
ATOM 810 N N . THR A 1 103 ? -7.638 11.123 2.722 1.00 92.12 103 THR A N 1
ATOM 811 C CA . THR A 1 103 ? -8.090 11.274 1.331 1.00 92.12 103 THR A CA 1
ATOM 812 C C . THR A 1 103 ? -8.761 9.993 0.840 1.00 92.12 103 THR A C 1
ATOM 814 O O . THR A 1 103 ? -9.891 10.032 0.369 1.00 92.12 103 THR A O 1
ATOM 817 N N . VAL A 1 104 ? -8.100 8.842 0.998 1.00 91.81 104 VAL A N 1
ATOM 818 C CA . VAL A 1 104 ? -8.627 7.556 0.517 1.00 91.81 104 VAL A CA 1
ATOM 819 C C . VAL A 1 104 ? -9.878 7.125 1.284 1.00 91.81 104 VAL A C 1
ATOM 821 O O . VAL A 1 104 ? -10.806 6.609 0.666 1.00 91.81 104 VAL A O 1
ATOM 824 N N . VAL A 1 105 ? -9.926 7.349 2.599 1.00 92.19 105 VAL A N 1
ATOM 825 C CA . VAL A 1 105 ? -11.104 7.051 3.430 1.00 92.19 105 VAL A CA 1
ATOM 826 C C . VAL A 1 105 ? -12.295 7.913 3.027 1.00 92.19 105 VAL A C 1
ATOM 828 O O . VAL A 1 105 ? -13.394 7.385 2.907 1.00 92.19 105 VAL A O 1
ATOM 831 N N . THR A 1 106 ? -12.072 9.208 2.788 1.00 92.06 106 THR A N 1
ATOM 832 C CA . THR A 1 106 ? -13.132 10.154 2.410 1.00 92.06 106 THR A CA 1
ATOM 833 C C . THR A 1 106 ? -13.649 9.876 1.001 1.00 92.06 106 THR A C 1
ATOM 835 O O . THR A 1 106 ? -14.851 9.838 0.781 1.00 92.06 106 THR A O 1
ATOM 838 N N . GLU A 1 107 ? -12.755 9.628 0.040 1.00 92.12 107 GLU A N 1
ATOM 839 C CA . GLU A 1 107 ? -13.136 9.342 -1.350 1.00 92.12 107 GLU A CA 1
ATOM 840 C C . GLU A 1 107 ? -13.930 8.039 -1.506 1.00 92.12 107 GLU A C 1
ATOM 842 O O . GLU A 1 107 ? -14.701 7.903 -2.453 1.00 92.12 107 GLU A O 1
ATOM 847 N N . LEU A 1 108 ? -13.701 7.065 -0.625 1.00 90.06 108 LEU A N 1
ATOM 848 C CA . LEU A 1 108 ? -14.367 5.760 -0.653 1.00 90.06 108 LEU A CA 1
ATOM 849 C C . LEU A 1 108 ? -15.491 5.636 0.378 1.00 90.06 108 LEU A C 1
ATOM 851 O O . LEU A 1 108 ? -16.077 4.562 0.479 1.00 90.06 108 LEU A O 1
ATOM 855 N N . ASP A 1 109 ? -15.752 6.705 1.132 1.00 90.75 109 ASP A N 1
ATOM 856 C CA . ASP A 1 109 ? -16.755 6.772 2.195 1.00 90.75 109 ASP A CA 1
ATOM 857 C C . ASP A 1 109 ? -16.702 5.567 3.154 1.00 90.75 109 ASP A C 1
ATOM 859 O O . ASP A 1 109 ? -17.706 4.931 3.465 1.00 90.75 109 ASP A O 1
ATOM 863 N N . LEU A 1 110 ? -15.489 5.195 3.589 1.00 87.75 110 LEU A N 1
ATOM 864 C CA . LEU A 1 110 ? -15.298 4.003 4.418 1.00 87.75 110 LEU A CA 1
ATOM 865 C C . LEU A 1 110 ? -15.816 4.248 5.848 1.00 87.75 110 LEU A C 1
ATOM 867 O O . LEU A 1 110 ? -15.246 5.084 6.566 1.00 87.75 110 LEU A O 1
ATOM 871 N N . PRO A 1 111 ? -16.821 3.493 6.332 1.00 87.88 111 PRO A N 1
ATOM 872 C CA . PRO A 1 111 ? -17.376 3.675 7.672 1.00 87.88 111 PRO A CA 1
ATOM 873 C C . PRO A 1 111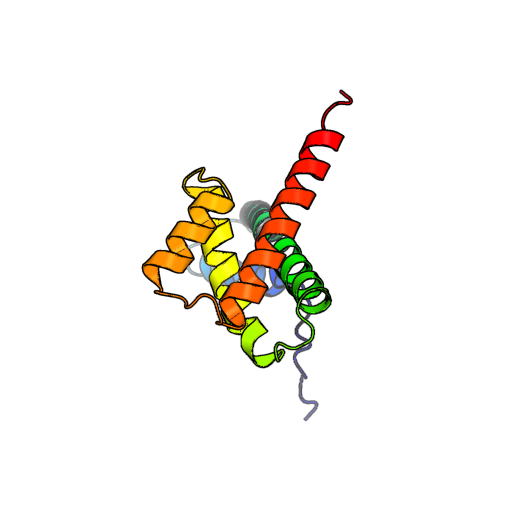 ? -16.350 3.412 8.779 1.00 87.88 111 PRO A C 1
ATOM 875 O O . PRO A 1 111 ? -15.439 2.603 8.626 1.00 87.88 111 PRO A O 1
ATOM 878 N N . THR A 1 112 ? -16.515 4.043 9.945 1.00 83.31 112 THR A N 1
ATOM 879 C CA . THR A 1 112 ? -15.583 3.889 11.085 1.00 83.31 112 THR A CA 1
ATOM 880 C C . THR A 1 112 ? -15.493 2.444 11.593 1.00 83.31 112 THR A C 1
ATOM 882 O O . THR A 1 112 ? -14.439 2.024 12.063 1.00 83.31 112 THR A O 1
ATOM 885 N N . GLY A 1 113 ? -16.574 1.668 11.463 1.00 83.69 113 GLY A N 1
ATOM 886 C CA . GLY A 1 113 ? -16.618 0.250 11.836 1.00 83.69 113 GLY A CA 1
ATOM 887 C C . GLY A 1 113 ? -16.120 -0.719 10.759 1.00 83.69 113 GLY A C 1
ATOM 888 O O . GLY A 1 113 ? -16.133 -1.924 10.995 1.00 83.69 113 GLY A O 1
ATOM 889 N N . ASP A 1 114 ? -15.706 -0.230 9.587 1.00 88.88 114 ASP A N 1
ATOM 890 C CA . ASP A 1 114 ? -15.313 -1.093 8.475 1.00 88.88 114 ASP A CA 1
ATOM 891 C C . ASP A 1 114 ? -14.025 -1.880 8.814 1.00 88.88 114 ASP A C 1
ATOM 893 O O . ASP A 1 114 ? -13.009 -1.271 9.187 1.00 88.88 114 ASP A O 1
ATOM 897 N N . PRO A 1 115 ? -14.024 -3.222 8.675 1.00 88.31 115 PRO A N 1
ATOM 898 C CA . PRO A 1 115 ? -12.842 -4.055 8.910 1.00 88.31 115 PRO A CA 1
ATOM 899 C C . PRO A 1 115 ? -11.619 -3.617 8.087 1.00 88.31 115 PRO A C 1
ATOM 901 O O . PRO A 1 115 ? -10.484 -3.676 8.562 1.00 88.31 115 PRO A O 1
ATOM 904 N N . VAL A 1 116 ? -11.837 -3.134 6.865 1.00 89.75 116 VAL A N 1
ATOM 905 C CA . VAL A 1 116 ? -10.791 -2.671 5.949 1.00 89.75 116 VAL A CA 1
ATOM 906 C C . VAL A 1 116 ? -10.208 -1.354 6.440 1.00 89.75 116 VAL A C 1
ATOM 908 O O . VAL A 1 116 ? -8.991 -1.182 6.420 1.00 89.75 116 VAL A O 1
ATOM 911 N N . ARG A 1 117 ? -11.049 -0.433 6.922 1.00 91.12 117 ARG A N 1
ATOM 912 C CA . ARG A 1 117 ? -10.591 0.848 7.474 1.00 91.12 117 ARG A CA 1
ATOM 913 C C . ARG A 1 117 ? -9.739 0.638 8.724 1.00 91.12 117 ARG A C 1
ATOM 915 O O . ARG A 1 117 ? -8.684 1.255 8.842 1.00 91.12 117 ARG A O 1
ATOM 922 N N . ARG A 1 118 ? -10.150 -0.274 9.612 1.00 91.25 118 ARG A N 1
ATOM 923 C CA . ARG A 1 118 ? -9.379 -0.650 10.811 1.00 91.25 118 ARG A CA 1
ATOM 924 C C . ARG A 1 118 ? -8.015 -1.243 10.450 1.00 91.25 118 ARG A C 1
ATOM 926 O O . ARG A 1 118 ? -7.005 -0.820 11.008 1.00 91.25 118 ARG A O 1
ATOM 933 N N . LEU A 1 119 ? -7.975 -2.157 9.476 1.00 91.06 119 LEU A N 1
ATOM 934 C CA . LEU A 1 119 ? -6.719 -2.711 8.958 1.00 91.06 119 LEU A CA 1
ATOM 935 C C . LEU A 1 119 ? -5.818 -1.635 8.343 1.00 91.06 119 LEU A C 1
ATOM 937 O O . LEU A 1 119 ? -4.612 -1.633 8.577 1.00 91.06 119 LEU A O 1
ATOM 941 N N . LEU A 1 120 ? -6.390 -0.722 7.555 1.00 91.75 120 LEU A N 1
ATOM 942 C CA . LEU A 1 120 ? -5.637 0.354 6.917 1.00 91.75 120 LEU A CA 1
ATOM 943 C C . LEU A 1 120 ? -5.041 1.321 7.935 1.00 91.75 120 LEU A C 1
ATOM 945 O O . LEU A 1 120 ? -3.888 1.701 7.769 1.00 91.75 120 LEU A O 1
ATOM 949 N N . ALA A 1 121 ? -5.788 1.689 8.977 1.00 91.88 121 ALA A N 1
ATOM 950 C CA . ALA A 1 121 ? -5.294 2.569 10.032 1.00 91.88 121 ALA A CA 1
ATOM 951 C C . ALA A 1 121 ? -4.049 1.975 10.713 1.00 91.88 121 ALA A C 1
ATOM 953 O O . ALA A 1 121 ? -2.994 2.609 10.715 1.00 91.88 121 ALA A O 1
ATOM 954 N N . SER A 1 122 ? -4.131 0.718 11.171 1.00 91.88 122 SER A N 1
ATOM 955 C CA . SER A 1 122 ? -2.981 0.030 11.778 1.00 91.88 122 SER A CA 1
ATOM 956 C C . SER A 1 122 ? -1.809 -0.100 10.794 1.00 91.88 122 SER A C 1
ATOM 958 O O . SER A 1 122 ? -0.671 0.227 11.135 1.00 91.88 122 SER A O 1
ATOM 960 N N . ALA A 1 123 ? -2.062 -0.487 9.538 1.00 90.69 123 ALA A N 1
ATOM 961 C CA . ALA A 1 123 ? -1.003 -0.616 8.536 1.00 90.69 123 ALA A CA 1
ATOM 962 C C . ALA A 1 123 ? -0.297 0.721 8.241 1.00 90.69 123 ALA A C 1
ATOM 964 O O . ALA A 1 123 ? 0.924 0.760 8.078 1.00 90.69 123 ALA A O 1
ATOM 965 N N . VAL A 1 124 ? -1.047 1.825 8.188 1.00 90.94 124 VAL A N 1
ATOM 966 C CA . VAL A 1 124 ? -0.503 3.173 7.985 1.00 90.94 124 VAL A CA 1
ATOM 967 C C . VAL A 1 124 ? 0.363 3.600 9.169 1.00 90.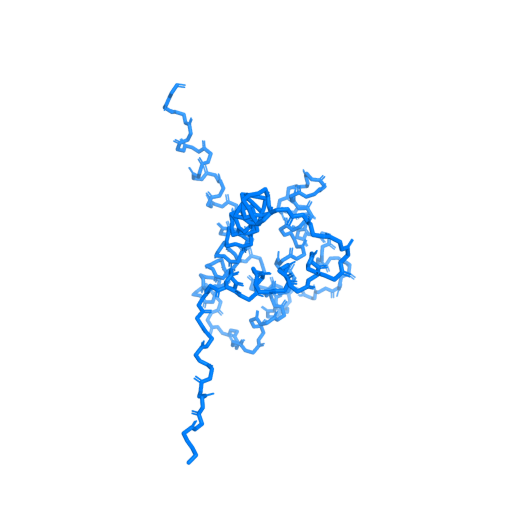94 124 VAL A C 1
ATOM 969 O O . VAL A 1 124 ? 1.456 4.126 8.950 1.00 90.94 124 VAL A O 1
ATOM 972 N N . ASP A 1 125 ? -0.051 3.311 10.401 1.00 90.31 125 ASP A N 1
ATOM 973 C CA . ASP A 1 125 ? 0.751 3.610 11.591 1.00 90.31 125 ASP A CA 1
ATOM 974 C C . ASP A 1 125 ? 2.090 2.859 11.586 1.00 90.31 125 ASP A C 1
ATOM 976 O O . ASP A 1 125 ? 3.134 3.457 11.866 1.00 90.31 125 ASP A O 1
ATOM 980 N N . LYS A 1 126 ? 2.106 1.586 11.160 1.00 88.12 126 LYS A N 1
ATOM 981 C CA . LYS A 1 126 ? 3.358 0.820 10.990 1.00 88.12 126 LYS A CA 1
ATOM 982 C C . LYS A 1 126 ? 4.254 1.398 9.888 1.00 88.12 126 LYS A C 1
ATOM 984 O O . LYS A 1 126 ? 5.479 1.415 10.027 1.00 88.12 126 LYS A O 1
ATOM 989 N N . LEU A 1 127 ? 3.683 1.890 8.786 1.00 86.31 127 LEU A N 1
ATOM 990 C CA . LEU A 1 127 ? 4.471 2.557 7.740 1.00 86.31 127 LEU A CA 1
ATOM 991 C C . LEU A 1 127 ? 5.081 3.871 8.244 1.00 86.31 127 LEU A C 1
ATOM 993 O O . LEU A 1 127 ? 6.221 4.196 7.917 1.00 86.31 127 LEU A O 1
ATOM 997 N N . ARG A 1 128 ? 4.367 4.620 9.089 1.00 87.06 128 ARG A N 1
ATOM 998 C CA . ARG A 1 128 ? 4.902 5.847 9.696 1.00 87.06 128 ARG A CA 1
ATOM 999 C C . ARG A 1 128 ? 6.029 5.551 10.677 1.00 87.06 128 ARG A C 1
ATOM 1001 O O . ARG A 1 128 ? 7.053 6.235 10.633 1.00 87.06 128 ARG A O 1
ATOM 1008 N N . SER A 1 129 ? 5.873 4.534 11.525 1.00 84.50 129 SER A N 1
ATOM 1009 C CA . SER A 1 129 ? 6.910 4.151 12.488 1.00 84.50 129 SER A CA 1
ATOM 1010 C C . SER A 1 129 ? 8.183 3.678 11.784 1.00 84.50 129 SER A C 1
ATOM 1012 O O . SER A 1 129 ? 9.266 4.157 12.104 1.00 84.50 129 SER A O 1
ATOM 1014 N N . THR A 1 130 ? 8.056 2.836 10.757 1.00 81.19 130 THR A N 1
ATOM 1015 C CA . THR A 1 130 ? 9.207 2.336 9.984 1.00 81.19 130 THR A CA 1
ATOM 1016 C C . THR A 1 130 ? 9.931 3.444 9.217 1.00 81.19 130 THR A C 1
ATOM 1018 O O . THR A 1 130 ? 11.159 3.444 9.151 1.00 81.19 130 THR A O 1
ATOM 1021 N N . VAL A 1 131 ? 9.214 4.437 8.680 1.00 78.31 131 VAL A N 1
ATOM 1022 C CA . VAL A 1 131 ? 9.839 5.617 8.054 1.00 78.31 131 VAL A CA 1
ATOM 1023 C C . VAL A 1 131 ? 10.572 6.478 9.084 1.00 78.31 131 VAL A C 1
ATOM 1025 O O . VAL A 1 131 ? 11.680 6.939 8.807 1.00 78.31 131 VAL A O 1
ATOM 1028 N N . LYS A 1 132 ? 10.006 6.662 10.283 1.00 74.19 132 LYS A N 1
ATOM 1029 C CA . LYS A 1 132 ? 10.660 7.391 11.380 1.00 74.19 132 LYS A CA 1
ATOM 1030 C C . LYS A 1 132 ? 11.937 6.683 11.845 1.00 74.19 132 LYS A C 1
ATOM 1032 O O . LYS A 1 132 ? 12.959 7.339 12.028 1.00 74.19 132 LYS A O 1
ATOM 1037 N N . GLU A 1 133 ? 11.900 5.359 11.970 1.00 71.69 133 GLU A N 1
ATOM 1038 C CA . GLU A 1 133 ? 13.066 4.532 12.299 1.00 71.69 133 GLU A CA 1
ATOM 1039 C C . GLU A 1 133 ? 14.154 4.646 11.221 1.00 71.69 133 GLU A C 1
ATOM 1041 O O . GLU A 1 133 ? 15.290 4.994 11.548 1.00 71.69 133 GLU A O 1
ATOM 1046 N N . ARG A 1 134 ? 13.800 4.488 9.935 1.00 69.19 134 ARG A N 1
ATOM 1047 C CA . ARG A 1 134 ? 14.731 4.662 8.800 1.00 69.19 134 ARG A CA 1
ATOM 1048 C C . ARG A 1 134 ? 15.353 6.068 8.765 1.00 69.19 134 ARG A C 1
ATOM 1050 O O . ARG A 1 134 ? 16.556 6.196 8.540 1.00 69.19 134 ARG A O 1
ATOM 1057 N N . GLY A 1 135 ? 14.566 7.112 9.036 1.00 57.84 135 GLY A N 1
ATOM 1058 C CA . GLY A 1 135 ? 15.050 8.495 9.126 1.00 57.84 135 GLY A CA 1
ATOM 1059 C C . GLY A 1 135 ? 15.980 8.740 10.320 1.00 57.84 135 GLY A C 1
ATOM 1060 O O . GLY A 1 135 ? 16.958 9.470 10.197 1.00 57.84 135 GLY A O 1
ATOM 1061 N N . SER A 1 136 ? 15.733 8.083 11.457 1.00 48.94 136 SER A N 1
ATOM 1062 C CA . SER A 1 136 ? 16.590 8.179 12.648 1.00 48.94 136 SER A CA 1
ATOM 1063 C C . SER A 1 136 ? 17.923 7.432 12.501 1.00 48.94 136 SER A C 1
ATOM 1065 O O . SER A 1 136 ? 18.938 7.877 13.031 1.00 48.94 136 SER A O 1
ATOM 1067 N N . SER A 1 137 ? 17.956 6.349 11.715 1.00 49.09 137 SER A N 1
ATOM 1068 C CA . SER A 1 137 ? 19.185 5.609 11.401 1.00 49.09 137 SER A CA 1
ATOM 1069 C C . SER A 1 137 ? 20.100 6.300 10.379 1.00 49.09 137 SER A C 1
ATOM 1071 O O . SER A 1 137 ? 21.226 5.852 10.187 1.00 49.09 137 SER A O 1
ATOM 1073 N N . GLY A 1 138 ? 19.648 7.387 9.740 1.00 38.88 138 GLY A N 1
ATOM 1074 C CA . GLY A 1 138 ? 20.415 8.152 8.747 1.00 38.88 138 GLY A CA 1
ATOM 1075 C C . GLY A 1 138 ? 21.342 9.236 9.315 1.00 38.88 138 GLY A C 1
ATOM 1076 O O . GLY A 1 138 ? 22.055 9.867 8.546 1.00 38.88 138 GLY A O 1
ATOM 1077 N N . SER A 1 139 ? 21.361 9.460 10.636 1.00 36.56 139 SER A N 1
ATOM 1078 C CA . SER A 1 139 ? 22.200 10.482 11.295 1.00 36.56 139 SER A CA 1
ATOM 1079 C C . SER A 1 139 ? 23.481 9.890 11.907 1.00 36.56 139 SER A C 1
ATOM 1081 O O . SER A 1 139 ? 23.759 10.029 13.100 1.00 36.56 139 SER A O 1
ATOM 1083 N N . LYS A 1 140 ? 24.253 9.167 11.093 1.00 39.09 140 LYS A N 1
ATOM 1084 C CA . LYS A 1 140 ? 25.671 8.868 11.349 1.00 39.09 140 LYS A CA 1
ATOM 1085 C C . LYS A 1 140 ? 26.406 8.899 10.011 1.00 39.09 140 LYS A C 1
ATOM 1087 O O . LYS A 1 140 ? 26.450 7.891 9.310 1.00 39.09 140 LYS A O 1
ATOM 1092 N N . GLY A 1 141 ? 26.936 10.068 9.671 1.00 32.25 141 GLY A N 1
ATOM 1093 C CA . GLY A 1 141 ? 27.708 10.339 8.460 1.00 32.25 141 GLY A CA 1
ATOM 1094 C C . GLY A 1 141 ? 27.902 11.828 8.295 1.00 32.25 141 GLY A C 1
ATOM 1095 O O . GLY A 1 141 ? 26.998 12.445 7.698 1.00 32.25 141 GLY A O 1
#